Protein AF-I3V5E3-F1 (afdb_monomer_lite)

Foldseek 3Di:
DVVVVVVVVVVVVVVVVVPQPWDDLVVLVVLVVLQVQLVPPVLNVQSVVQQDPSTHGPVSSVVSVVVSVVRDGPPPPVVPPDD

Radius of gyration: 18.7 Å; chains: 1; bounding box: 27×41×63 Å

Organism: NCBI:txid231023

Structure (mmCIF, N/CA/C/O backbone):
data_AF-I3V5E3-F1
#
_entry.id   AF-I3V5E3-F1
#
loop_
_atom_site.group_PDB
_atom_site.id
_atom_site.type_symbol
_atom_site.label_atom_id
_atom_site.label_alt_id
_atom_site.label_comp_id
_atom_site.label_asym_id
_atom_site.label_entity_id
_atom_site.label_seq_id
_atom_site.pdbx_PDB_ins_code
_atom_site.Cartn_x
_atom_site.Cartn_y
_atom_site.Cartn_z
_atom_site.occupancy
_atom_site.B_iso_or_equiv
_atom_site.auth_seq_id
_atom_site.auth_comp_id
_atom_site.auth_asym_id
_atom_site.auth_atom_id
_atom_site.pdbx_PDB_model_num
ATOM 1 N N . MET A 1 1 ? -9.442 33.621 26.371 1.00 46.38 1 MET A N 1
ATOM 2 C CA . MET A 1 1 ? -10.201 32.906 25.316 1.00 46.38 1 MET A CA 1
ATOM 3 C C . MET A 1 1 ? -9.335 32.338 24.179 1.00 46.38 1 MET A C 1
ATOM 5 O O . MET A 1 1 ? -9.889 31.655 23.337 1.00 46.38 1 MET A O 1
ATOM 9 N N . ALA A 1 2 ? -8.006 32.529 24.146 1.00 44.19 2 ALA A N 1
ATOM 10 C CA . ALA A 1 2 ? -7.142 31.924 23.113 1.00 44.19 2 ALA A CA 1
ATOM 11 C C . ALA A 1 2 ? -6.641 30.500 23.459 1.00 44.19 2 ALA A C 1
ATOM 13 O O . ALA A 1 2 ? -6.445 29.682 22.568 1.00 44.19 2 ALA A O 1
ATOM 14 N N . ALA A 1 3 ? -6.493 30.171 24.749 1.00 45.66 3 ALA A N 1
ATOM 15 C CA . ALA A 1 3 ? -5.961 28.874 25.186 1.00 45.66 3 ALA A CA 1
ATOM 16 C C . ALA A 1 3 ? -6.921 27.688 24.948 1.00 45.66 3 ALA A C 1
ATOM 18 O O . ALA A 1 3 ? -6.469 26.585 24.661 1.00 45.66 3 ALA A O 1
ATOM 19 N N . LEU A 1 4 ? -8.241 27.915 25.003 1.00 43.72 4 LEU A N 1
ATOM 20 C CA . LEU A 1 4 ? -9.234 26.868 24.720 1.00 43.72 4 LEU A CA 1
ATOM 21 C C . LEU A 1 4 ? -9.270 26.496 23.225 1.00 43.72 4 LEU A C 1
ATOM 23 O O . LEU A 1 4 ? -9.415 25.328 22.883 1.00 43.72 4 LEU A O 1
ATOM 27 N N . ALA A 1 5 ? -9.091 27.479 22.336 1.00 49.72 5 ALA A N 1
ATOM 28 C CA . ALA A 1 5 ? -9.126 27.266 20.888 1.00 49.72 5 ALA A CA 1
ATOM 29 C C . ALA A 1 5 ? -7.914 26.460 20.381 1.00 49.72 5 ALA A C 1
ATOM 31 O O . ALA A 1 5 ? -8.059 25.612 19.499 1.00 49.72 5 ALA A O 1
ATOM 32 N N . ALA A 1 6 ? -6.735 26.671 20.977 1.00 54.75 6 ALA A N 1
ATOM 33 C CA . ALA A 1 6 ? -5.535 25.882 20.686 1.00 54.75 6 ALA A CA 1
ATOM 34 C C . ALA A 1 6 ? -5.669 24.421 21.165 1.00 54.75 6 ALA A C 1
ATOM 36 O O . ALA A 1 6 ? -5.257 23.498 20.469 1.00 54.75 6 ALA A O 1
ATOM 37 N N . GLY A 1 7 ? -6.308 24.197 22.319 1.00 58.22 7 GLY A N 1
ATOM 38 C CA . GLY A 1 7 ? -6.587 22.848 22.823 1.00 58.22 7 GLY A CA 1
ATOM 39 C C . GLY A 1 7 ? -7.572 22.072 21.943 1.00 58.22 7 GLY A C 1
ATOM 40 O O . GLY A 1 7 ? -7.323 20.916 21.616 1.00 58.22 7 GLY A O 1
ATOM 41 N N . CYS A 1 8 ? -8.659 22.714 21.498 1.00 58.66 8 CYS A N 1
ATOM 42 C CA . CYS A 1 8 ? -9.649 22.083 20.618 1.00 58.66 8 CYS A CA 1
ATOM 43 C C . CYS A 1 8 ? -9.095 21.753 19.227 1.00 58.66 8 CYS A C 1
ATOM 45 O O . CYS A 1 8 ? -9.452 20.724 18.663 1.00 58.66 8 CYS A O 1
ATOM 47 N N . THR A 1 9 ? -8.217 22.593 18.675 1.00 59.66 9 THR A N 1
ATOM 48 C CA . THR A 1 9 ? -7.576 22.322 17.377 1.00 59.66 9 THR A CA 1
ATOM 49 C C . THR A 1 9 ? -6.553 21.194 17.468 1.00 59.66 9 THR A C 1
ATOM 51 O O . THR A 1 9 ? -6.542 20.340 16.588 1.00 59.66 9 THR A O 1
ATOM 54 N N . ALA A 1 10 ? -5.764 21.115 18.545 1.00 63.19 10 ALA A N 1
ATOM 55 C CA . ALA A 1 10 ? -4.855 19.990 18.778 1.00 63.19 10 ALA A CA 1
ATOM 56 C C . ALA A 1 10 ? -5.607 18.662 18.986 1.00 63.19 10 ALA A C 1
ATOM 58 O O . ALA A 1 10 ? -5.212 17.643 18.427 1.00 63.19 10 ALA A O 1
ATOM 59 N N . LEU A 1 11 ? -6.720 18.678 19.730 1.00 60.94 11 LEU A N 1
ATOM 60 C CA . LEU A 1 11 ? -7.586 17.508 19.916 1.00 60.94 11 LEU A CA 1
ATOM 61 C C . LEU A 1 11 ? -8.289 17.090 18.628 1.00 60.94 11 LEU A C 1
ATOM 63 O O . LEU A 1 11 ? -8.347 15.903 18.345 1.00 60.94 11 LEU A O 1
ATOM 67 N N . ALA A 1 12 ? -8.794 18.037 17.834 1.00 60.81 12 ALA A N 1
ATOM 68 C CA . ALA A 1 12 ? -9.381 17.727 16.536 1.00 60.81 12 ALA A CA 1
ATOM 69 C C . ALA A 1 12 ? -8.325 17.157 15.583 1.00 60.81 12 ALA A C 1
ATOM 71 O O . ALA A 1 12 ? -8.585 16.172 14.911 1.00 60.81 12 ALA A O 1
ATOM 72 N N . PHE A 1 13 ? -7.117 17.724 15.555 1.00 59.34 13 PHE A N 1
ATOM 73 C CA . PHE A 1 13 ? -6.021 17.216 14.736 1.00 59.34 13 PHE A CA 1
ATOM 74 C C . PHE A 1 13 ? -5.585 15.810 15.166 1.00 59.34 13 PHE A C 1
ATOM 76 O O . PHE A 1 13 ? -5.419 14.948 14.312 1.00 59.34 13 PHE A O 1
ATOM 83 N N . ALA A 1 14 ? -5.483 15.550 16.472 1.00 62.31 14 ALA A N 1
ATOM 84 C CA . ALA A 1 14 ? -5.238 14.210 16.999 1.00 62.31 14 ALA A CA 1
ATOM 85 C C . ALA A 1 14 ? -6.387 13.251 16.650 1.00 62.31 14 ALA A C 1
ATOM 87 O O . ALA A 1 14 ? -6.134 12.169 16.146 1.00 62.31 14 ALA A O 1
ATOM 88 N N . TYR A 1 15 ? -7.642 13.676 16.819 1.00 61.12 15 TYR A N 1
ATOM 89 C CA . TYR A 1 15 ? -8.834 12.899 16.474 1.00 61.12 15 TYR A CA 1
ATOM 90 C C . TYR A 1 15 ? -8.908 12.582 14.977 1.00 61.12 15 TYR A C 1
ATOM 92 O O . TYR A 1 15 ? -9.263 11.472 14.620 1.00 61.12 15 TYR A O 1
ATOM 100 N N . PHE A 1 16 ? -8.550 13.515 14.092 1.00 58.00 16 PHE A N 1
ATOM 101 C CA . PHE A 1 16 ? -8.516 13.291 12.644 1.00 58.00 16 PHE A CA 1
ATOM 102 C C . PHE A 1 16 ? -7.302 12.472 12.192 1.00 58.00 16 PHE A C 1
ATOM 104 O O . PHE A 1 16 ? -7.408 11.748 11.206 1.00 58.00 16 PHE A O 1
ATOM 111 N N . GLN A 1 17 ? -6.168 12.553 12.895 1.00 58.16 17 GLN A N 1
ATOM 112 C CA . GLN A 1 17 ? -5.063 11.617 12.678 1.00 58.16 17 GLN A CA 1
ATOM 113 C C . GLN A 1 17 ? -5.466 10.193 13.077 1.00 58.16 17 GLN A C 1
ATOM 115 O O . GLN A 1 17 ? -5.244 9.273 12.295 1.00 58.16 17 GLN A O 1
ATOM 120 N N . ASP A 1 18 ? -6.112 10.037 14.234 1.00 55.22 18 ASP A N 1
ATOM 121 C CA . ASP A 1 18 ? -6.560 8.749 14.780 1.00 55.22 18 ASP A CA 1
ATOM 122 C C . ASP A 1 18 ? -7.749 8.165 13.986 1.00 55.22 18 ASP A C 1
ATOM 124 O O . ASP A 1 18 ? -7.829 6.965 13.748 1.00 55.22 18 ASP A O 1
ATOM 128 N N . HIS A 1 19 ? -8.633 9.027 13.469 1.00 55.94 19 HIS A N 1
ATOM 129 C CA . HIS A 1 19 ? -9.729 8.692 12.552 1.00 55.94 19 HIS A CA 1
ATOM 130 C C . HIS A 1 19 ? -9.395 8.981 11.085 1.00 55.94 19 HIS A C 1
ATOM 132 O O . HIS A 1 19 ? -10.260 9.411 10.316 1.00 55.94 19 HIS A O 1
ATOM 138 N N . SER A 1 20 ? -8.167 8.704 10.647 1.00 58.31 20 SER A N 1
ATOM 139 C CA . SER A 1 20 ? -7.960 8.468 9.217 1.00 58.31 20 SER A CA 1
ATOM 140 C C . SER A 1 20 ? -8.768 7.221 8.855 1.00 58.31 20 SER A C 1
ATOM 142 O O . SER A 1 20 ? -8.433 6.145 9.351 1.00 58.31 20 SER A O 1
ATOM 144 N N . PRO A 1 21 ? -9.859 7.323 8.069 1.00 72.12 21 PRO A N 1
ATOM 145 C CA . PRO A 1 21 ? -10.732 6.182 7.847 1.00 72.12 21 PRO A CA 1
ATOM 146 C C . PRO A 1 21 ? -9.908 5.043 7.255 1.00 72.12 21 PRO A C 1
ATOM 148 O O . PRO A 1 21 ? -9.175 5.232 6.277 1.00 72.12 21 PRO A O 1
ATOM 151 N N . ILE A 1 22 ? -10.008 3.877 7.889 1.00 82.25 22 ILE A N 1
ATOM 152 C CA . ILE A 1 22 ? -9.497 2.630 7.335 1.00 82.25 22 ILE A CA 1
ATOM 153 C C . ILE A 1 22 ? -10.144 2.463 5.961 1.00 82.25 22 ILE A C 1
ATOM 155 O O . ILE A 1 22 ? -11.351 2.671 5.793 1.00 82.25 22 ILE A O 1
ATOM 159 N N . LEU A 1 23 ? -9.324 2.144 4.967 1.00 82.81 23 LEU A N 1
ATOM 160 C CA . LEU A 1 23 ? -9.794 1.898 3.614 1.00 82.81 23 LEU A CA 1
ATOM 161 C C . LEU A 1 23 ? -10.770 0.725 3.604 1.00 82.81 23 LEU A C 1
ATOM 163 O O . LEU A 1 23 ? -10.562 -0.292 4.267 1.00 82.81 23 LEU A O 1
ATOM 167 N N . GLN A 1 24 ? -11.816 0.827 2.788 1.00 85.12 24 GLN A N 1
ATOM 168 C CA . GLN A 1 24 ? -12.663 -0.326 2.522 1.00 85.12 24 GLN A CA 1
ATOM 169 C C . GLN A 1 24 ? -11.828 -1.424 1.855 1.00 85.12 24 GLN A C 1
ATOM 171 O O . GLN A 1 24 ? -10.914 -1.144 1.080 1.00 85.12 24 GLN A O 1
ATOM 176 N N . SER A 1 25 ? -12.180 -2.692 2.082 1.00 82.88 25 SER A N 1
ATOM 177 C CA . SER A 1 25 ? -11.433 -3.838 1.534 1.00 82.88 25 SER A CA 1
ATOM 178 C C . SER A 1 25 ? -11.188 -3.737 0.016 1.00 82.88 25 SER A C 1
ATOM 180 O O . SER A 1 25 ? -10.097 -4.044 -0.465 1.00 82.88 25 SER A O 1
ATOM 182 N N . GLY A 1 26 ? -12.166 -3.228 -0.745 1.00 81.62 26 GLY A N 1
ATOM 183 C CA . GLY A 1 26 ? -12.007 -2.981 -2.182 1.00 81.62 26 GLY A CA 1
ATOM 184 C C . GLY A 1 26 ? -10.936 -1.934 -2.507 1.00 81.62 26 GLY A C 1
ATOM 185 O O . GLY A 1 26 ? -10.151 -2.123 -3.434 1.00 81.62 26 GLY A O 1
ATOM 186 N N . GLU A 1 27 ? -10.848 -0.864 -1.721 1.00 85.50 27 GLU A N 1
ATOM 187 C CA . GLU A 1 27 ? -9.839 0.183 -1.890 1.00 85.50 27 GLU A CA 1
ATOM 188 C C . GLU A 1 27 ? -8.438 -0.331 -1.521 1.00 85.50 27 GLU A C 1
ATOM 190 O O . GLU A 1 27 ? -7.480 -0.068 -2.250 1.00 85.50 27 GLU A O 1
ATOM 195 N N . VAL A 1 28 ? -8.314 -1.158 -0.474 1.00 87.88 28 VAL A N 1
ATOM 196 C CA . VAL A 1 28 ? -7.047 -1.827 -0.117 1.00 87.88 28 VAL A CA 1
ATOM 197 C C . VAL A 1 28 ? -6.528 -2.682 -1.280 1.00 87.88 28 VAL A C 1
ATOM 199 O O . VAL A 1 28 ? -5.334 -2.648 -1.590 1.00 87.88 28 VAL A O 1
ATOM 202 N N . GLN A 1 29 ? -7.411 -3.406 -1.980 1.00 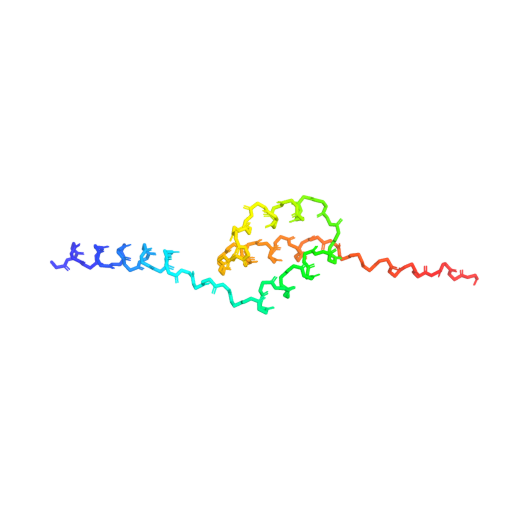87.19 29 GLN A N 1
ATOM 203 C CA . GLN A 1 29 ? -7.033 -4.199 -3.158 1.00 87.19 29 GLN A CA 1
ATOM 204 C C . GLN A 1 29 ? -6.592 -3.329 -4.343 1.00 87.19 29 GLN A C 1
ATOM 206 O O . GLN A 1 29 ? -5.675 -3.710 -5.075 1.00 87.19 29 GLN A O 1
ATOM 211 N N . VAL A 1 30 ? -7.197 -2.151 -4.530 1.00 86.94 30 VAL A N 1
ATOM 212 C CA . VAL A 1 30 ? -6.767 -1.188 -5.558 1.00 86.94 30 VAL A CA 1
ATOM 213 C C . VAL A 1 30 ? -5.357 -0.680 -5.257 1.00 86.94 30 VAL A C 1
ATOM 215 O O . VAL A 1 30 ? -4.503 -0.710 -6.147 1.00 86.94 30 VAL A O 1
ATOM 218 N N . VAL A 1 31 ? -5.083 -0.290 -4.007 1.00 88.19 31 VAL A N 1
ATOM 219 C CA . VAL A 1 31 ? -3.742 0.135 -3.572 1.00 88.19 31 VAL A CA 1
ATOM 220 C C . VAL A 1 31 ? -2.737 -0.998 -3.777 1.00 88.19 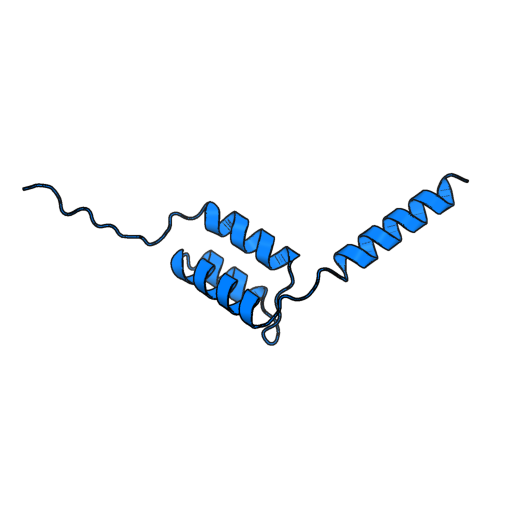31 VAL A C 1
ATOM 222 O O . VAL A 1 31 ? -1.700 -0.787 -4.404 1.00 88.19 31 VAL A O 1
ATOM 225 N N . ARG A 1 32 ? -3.071 -2.227 -3.362 1.00 89.69 32 ARG A N 1
ATOM 226 C CA . ARG A 1 32 ? -2.235 -3.416 -3.587 1.00 89.69 32 ARG A CA 1
ATOM 227 C C . ARG A 1 32 ? -1.886 -3.604 -5.060 1.00 89.69 32 ARG A C 1
ATOM 229 O O . ARG A 1 32 ? -0.725 -3.834 -5.399 1.00 89.69 32 ARG A O 1
ATOM 236 N N . GLY A 1 33 ? -2.883 -3.509 -5.938 1.00 87.50 33 GLY A N 1
ATOM 237 C CA . GLY A 1 33 ? -2.698 -3.632 -7.381 1.00 87.50 33 GLY A CA 1
ATOM 238 C C . GLY A 1 33 ? -1.794 -2.539 -7.949 1.00 87.50 33 GLY A C 1
ATOM 239 O O . GLY A 1 33 ? -0.932 -2.833 -8.776 1.00 87.50 33 GLY A O 1
ATOM 240 N N . PHE A 1 34 ? -1.951 -1.298 -7.486 1.00 85.62 34 PHE A N 1
ATOM 241 C CA . PHE A 1 34 ? -1.103 -0.178 -7.890 1.00 85.62 34 PHE A CA 1
ATOM 242 C C . PHE A 1 34 ? 0.356 -0.383 -7.462 1.00 85.62 34 PHE A C 1
ATOM 244 O O . PHE A 1 34 ? 1.243 -0.331 -8.312 1.00 85.62 34 PHE A O 1
ATOM 251 N N . ILE A 1 35 ? 0.596 -0.715 -6.189 1.00 88.06 35 ILE A N 1
ATOM 252 C CA . ILE A 1 35 ? 1.941 -0.981 -5.659 1.00 88.06 35 ILE A CA 1
ATOM 253 C C . ILE A 1 35 ? 2.589 -2.181 -6.356 1.00 88.06 35 ILE A C 1
ATOM 255 O O . ILE A 1 35 ? 3.741 -2.118 -6.761 1.00 88.06 35 ILE A O 1
ATOM 259 N N . THR A 1 36 ? 1.848 -3.265 -6.590 1.00 86.62 36 THR A N 1
ATOM 260 C CA . THR A 1 36 ? 2.411 -4.453 -7.256 1.00 86.62 36 THR A CA 1
ATOM 261 C C . THR A 1 36 ? 2.846 -4.152 -8.698 1.00 86.62 36 THR A C 1
ATOM 263 O O . THR A 1 36 ? 3.813 -4.734 -9.182 1.00 86.62 36 THR A O 1
ATOM 266 N N . ARG A 1 37 ? 2.177 -3.218 -9.392 1.00 83.81 37 ARG A N 1
ATOM 267 C CA . ARG A 1 37 ? 2.528 -2.812 -10.767 1.00 83.81 37 ARG A CA 1
ATOM 268 C C . ARG A 1 37 ? 3.784 -1.947 -10.862 1.00 83.81 37 ARG A C 1
ATOM 270 O O . ARG A 1 37 ? 4.357 -1.862 -11.948 1.00 83.81 37 ARG A O 1
ATOM 277 N N . THR A 1 38 ? 4.225 -1.317 -9.774 1.00 82.19 38 THR A N 1
ATOM 278 C CA . THR A 1 38 ? 5.553 -0.682 -9.762 1.00 82.19 38 THR A CA 1
ATOM 279 C C . THR A 1 38 ? 6.665 -1.724 -9.706 1.00 82.19 38 THR A C 1
ATOM 281 O O . THR A 1 38 ? 7.787 -1.412 -10.081 1.00 82.19 38 THR A O 1
ATOM 284 N N . GLY A 1 39 ? 6.352 -2.932 -9.207 1.00 82.06 39 GLY A N 1
ATOM 285 C CA . GLY A 1 39 ? 7.267 -4.032 -8.878 1.00 82.06 39 GLY A CA 1
ATOM 286 C C . GLY A 1 39 ? 8.579 -3.613 -8.225 1.00 82.06 39 GLY A C 1
ATOM 287 O O . GLY A 1 39 ? 9.582 -4.312 -8.351 1.00 82.06 39 GLY A O 1
ATOM 288 N N . ASP A 1 40 ? 8.550 -2.494 -7.507 1.00 85.75 40 ASP A N 1
ATOM 289 C CA . ASP A 1 40 ? 9.615 -2.053 -6.631 1.00 85.75 40 ASP A CA 1
ATOM 290 C C . ASP A 1 40 ? 9.530 -2.873 -5.331 1.00 85.75 40 ASP A C 1
ATOM 292 O O . ASP A 1 40 ? 8.542 -2.758 -4.588 1.00 85.75 40 ASP A O 1
ATOM 296 N N . PRO A 1 41 ? 10.544 -3.706 -5.025 1.00 87.88 41 PRO A N 1
ATOM 297 C CA . PRO A 1 41 ? 10.551 -4.527 -3.821 1.00 87.88 41 PRO A CA 1
ATOM 298 C C . PRO A 1 41 ? 10.448 -3.711 -2.528 1.00 87.88 41 PRO A C 1
ATOM 300 O O . PRO A 1 41 ? 9.852 -4.186 -1.561 1.00 87.88 41 PRO A O 1
ATOM 303 N N . ALA A 1 42 ? 10.988 -2.487 -2.497 1.00 90.19 42 ALA A N 1
ATOM 304 C CA . ALA A 1 42 ? 10.939 -1.627 -1.318 1.00 90.19 42 ALA A CA 1
ATOM 305 C C . ALA A 1 42 ? 9.519 -1.100 -1.070 1.00 90.19 42 ALA A C 1
ATOM 307 O O . ALA A 1 42 ? 9.057 -1.075 0.071 1.00 90.19 42 ALA A O 1
ATOM 308 N N . LEU A 1 43 ? 8.796 -0.740 -2.134 1.00 88.56 43 LEU A N 1
ATOM 309 C CA . LEU A 1 43 ? 7.393 -0.334 -2.042 1.00 88.56 43 LEU A CA 1
ATOM 310 C C . LEU A 1 43 ? 6.477 -1.492 -1.649 1.00 88.56 43 LEU A C 1
ATOM 312 O O . LEU A 1 43 ? 5.585 -1.305 -0.824 1.00 88.56 43 LEU A O 1
ATOM 316 N N . ILE A 1 44 ? 6.717 -2.689 -2.186 1.00 90.12 44 ILE A N 1
ATOM 317 C CA . ILE A 1 44 ? 5.970 -3.893 -1.803 1.00 90.12 44 ILE A CA 1
ATOM 318 C C . ILE A 1 44 ? 6.197 -4.217 -0.320 1.00 90.12 44 ILE A C 1
ATOM 320 O O . ILE A 1 44 ? 5.240 -4.487 0.404 1.00 90.12 44 ILE A O 1
ATOM 324 N N . ALA A 1 45 ? 7.443 -4.144 0.157 1.00 92.25 45 ALA A N 1
ATOM 325 C CA . ALA A 1 45 ? 7.758 -4.349 1.568 1.00 92.25 45 ALA A CA 1
ATOM 326 C C . ALA A 1 45 ? 7.099 -3.287 2.463 1.00 92.25 45 ALA A C 1
ATOM 328 O O . ALA A 1 45 ? 6.525 -3.630 3.494 1.00 92.25 45 ALA A O 1
ATOM 329 N N . ALA A 1 46 ? 7.124 -2.016 2.049 1.00 91.81 46 ALA A N 1
ATOM 330 C CA . ALA A 1 46 ? 6.471 -0.931 2.778 1.00 91.81 46 ALA A CA 1
ATOM 331 C C . ALA A 1 46 ? 4.945 -1.105 2.844 1.00 91.81 46 ALA A C 1
ATOM 333 O O . ALA A 1 46 ? 4.360 -0.865 3.894 1.00 91.81 46 ALA A O 1
ATOM 334 N N . TYR A 1 47 ? 4.308 -1.554 1.758 1.00 92.00 47 TYR A N 1
ATOM 335 C CA . TYR A 1 47 ? 2.883 -1.893 1.756 1.00 92.00 47 TYR A CA 1
ATOM 336 C C . TYR A 1 47 ? 2.579 -3.038 2.729 1.00 92.00 47 TYR A C 1
ATOM 338 O O . TYR A 1 47 ? 1.686 -2.905 3.557 1.00 92.00 47 TYR A O 1
ATOM 346 N N . ASN A 1 48 ? 3.349 -4.130 2.692 1.00 91.81 48 ASN A N 1
ATOM 347 C CA . ASN A 1 48 ? 3.137 -5.272 3.588 1.00 91.81 48 ASN A CA 1
ATOM 348 C C . ASN A 1 48 ? 3.349 -4.923 5.069 1.00 91.81 48 ASN A C 1
ATOM 350 O O . ASN A 1 48 ? 2.740 -5.552 5.923 1.00 91.81 48 ASN A O 1
ATOM 354 N N . ALA A 1 49 ? 4.221 -3.957 5.370 1.00 91.94 49 ALA A N 1
ATOM 355 C CA . ALA A 1 49 ? 4.437 -3.473 6.731 1.00 91.94 49 ALA A CA 1
ATOM 356 C C . ALA A 1 49 ? 3.326 -2.527 7.214 1.00 91.94 49 ALA A C 1
ATOM 358 O O . ALA A 1 49 ? 3.065 -2.472 8.411 1.00 91.94 49 ALA A O 1
ATOM 359 N N . ALA A 1 50 ? 2.705 -1.777 6.299 1.00 89.69 50 ALA A N 1
ATOM 360 C CA . ALA A 1 50 ? 1.611 -0.855 6.607 1.00 89.69 50 ALA A CA 1
ATOM 361 C C . ALA A 1 50 ? 0.251 -1.563 6.716 1.00 89.69 50 ALA A C 1
ATOM 363 O O . ALA A 1 50 ? -0.633 -1.103 7.426 1.00 89.69 50 ALA A O 1
ATOM 364 N N . VAL A 1 51 ? 0.064 -2.680 6.008 1.00 90.25 51 VAL A N 1
ATOM 365 C CA . VAL A 1 51 ? -1.169 -3.466 6.109 1.00 90.25 51 VAL A CA 1
ATOM 366 C C . VAL A 1 51 ? -1.137 -4.342 7.356 1.00 90.25 51 VAL A C 1
ATOM 368 O O . VAL A 1 51 ? -0.303 -5.240 7.462 1.00 90.25 51 VAL A O 1
ATOM 371 N N . SER A 1 52 ? -2.101 -4.143 8.253 1.00 85.50 52 SER A N 1
ATOM 372 C CA . SER A 1 52 ? -2.310 -4.975 9.444 1.00 85.50 52 SER A CA 1
ATOM 373 C C . SER A 1 52 ? -3.699 -5.598 9.389 1.00 85.50 52 SER A C 1
ATOM 375 O O . SER A 1 52 ? -4.674 -4.889 9.186 1.00 85.50 52 SER A O 1
ATOM 377 N N . ASP A 1 53 ? -3.805 -6.925 9.503 1.00 83.50 53 ASP A N 1
ATOM 378 C CA . ASP A 1 53 ? -5.079 -7.670 9.435 1.00 83.50 53 ASP A CA 1
ATOM 379 C C . ASP A 1 53 ? -5.960 -7.359 8.203 1.00 83.50 53 ASP A C 1
ATOM 381 O O . ASP A 1 53 ? -7.178 -7.526 8.210 1.00 83.50 53 ASP A O 1
ATOM 385 N N . GLY A 1 54 ? -5.333 -6.945 7.095 1.00 79.38 54 GLY A N 1
ATOM 386 C CA . GLY A 1 54 ? -6.026 -6.566 5.858 1.00 79.38 54 GLY A CA 1
ATOM 387 C C . GLY A 1 54 ? -6.561 -5.132 5.846 1.00 79.38 54 GLY A C 1
ATOM 388 O O . GLY A 1 54 ? -7.151 -4.716 4.847 1.00 79.38 54 GLY A O 1
ATOM 389 N N . GLU A 1 55 ? -6.322 -4.375 6.911 1.00 87.00 55 GLU A N 1
ATOM 390 C CA . GLU A 1 55 ? -6.632 -2.958 7.027 1.00 87.00 55 GLU A CA 1
ATOM 391 C C . GLU A 1 55 ? -5.436 -2.106 6.597 1.00 87.00 55 GLU A C 1
ATOM 393 O O . GLU A 1 55 ? -4.276 -2.482 6.760 1.00 87.00 55 GLU A O 1
ATOM 398 N N . LEU A 1 56 ? -5.733 -0.946 6.018 1.00 88.06 56 LEU A N 1
ATOM 399 C CA . LEU A 1 56 ? -4.748 0.060 5.644 1.00 88.06 56 LEU A CA 1
ATOM 400 C C . LEU A 1 56 ? -5.363 1.426 5.916 1.00 88.06 56 LEU A C 1
ATOM 402 O O . LEU A 1 56 ? -6.473 1.705 5.447 1.00 88.06 56 LEU A O 1
ATOM 406 N N . SER A 1 57 ? -4.665 2.285 6.652 1.00 89.56 57 SER A N 1
ATOM 407 C CA . SER A 1 57 ? -5.157 3.644 6.850 1.00 89.56 57 SER A CA 1
ATOM 408 C C . SER A 1 57 ? -5.064 4.436 5.545 1.00 89.56 57 SER A C 1
ATOM 410 O O . SER A 1 57 ? -4.159 4.244 4.723 1.00 89.56 57 SER A O 1
ATOM 412 N N . ARG A 1 58 ? -5.988 5.382 5.349 1.00 85.50 58 ARG A N 1
ATOM 413 C CA . ARG A 1 58 ? -5.91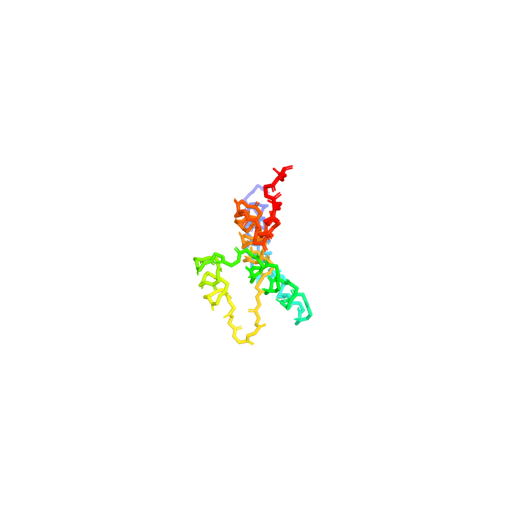7 6.296 4.203 1.00 85.50 58 ARG A CA 1
ATOM 414 C C . ARG A 1 58 ? -4.577 7.046 4.143 1.00 85.50 58 ARG A C 1
ATOM 416 O O . ARG A 1 58 ? -4.020 7.175 3.058 1.00 85.50 58 ARG A O 1
ATOM 423 N N . ALA A 1 59 ? -4.048 7.499 5.280 1.00 87.25 59 ALA A N 1
ATOM 424 C CA . ALA A 1 59 ? -2.794 8.252 5.332 1.00 87.25 59 ALA A CA 1
ATOM 425 C C . ALA A 1 59 ? -1.589 7.418 4.861 1.00 87.25 59 ALA A C 1
ATOM 427 O O . ALA A 1 59 ? -0.762 7.889 4.075 1.00 87.25 59 ALA A O 1
ATOM 428 N N . GLU A 1 60 ? -1.502 6.156 5.288 1.00 89.88 60 GLU A N 1
ATOM 429 C CA . GLU A 1 60 ? -0.454 5.242 4.826 1.00 89.88 60 GLU A CA 1
ATOM 430 C C . GLU A 1 60 ? -0.590 4.945 3.336 1.00 89.88 60 GLU A C 1
ATOM 432 O O . GLU A 1 60 ? 0.405 4.962 2.610 1.00 89.88 60 GLU A O 1
ATOM 437 N N . ALA A 1 61 ? -1.816 4.726 2.861 1.00 88.38 61 ALA A N 1
ATOM 438 C CA . ALA A 1 61 ? -2.074 4.497 1.449 1.00 88.38 61 ALA A CA 1
ATOM 439 C C . ALA A 1 61 ? -1.688 5.695 0.578 1.00 88.38 61 ALA A C 1
ATOM 441 O O . ALA A 1 61 ? -1.034 5.506 -0.444 1.00 88.38 61 ALA A O 1
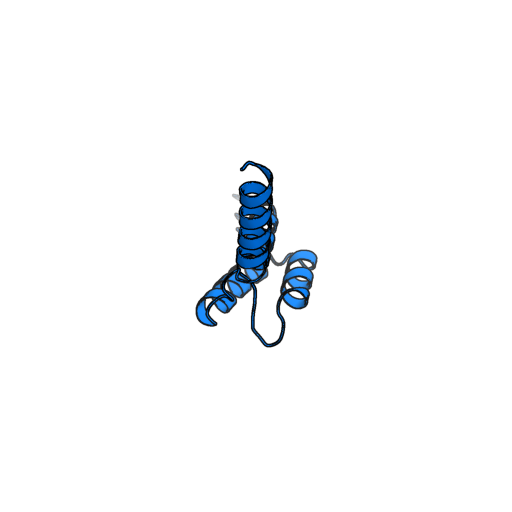ATOM 442 N N . GLU A 1 62 ? -2.035 6.919 0.979 1.00 89.44 62 GLU A N 1
ATOM 443 C CA . GLU A 1 62 ? -1.620 8.142 0.284 1.00 89.44 62 GLU A CA 1
ATOM 444 C C . GLU A 1 62 ? -0.091 8.244 0.224 1.00 89.44 62 GLU A C 1
ATOM 446 O O . GLU A 1 62 ? 0.476 8.456 -0.850 1.00 89.44 62 GLU A O 1
ATOM 451 N N . GLY A 1 63 ? 0.597 7.986 1.341 1.00 89.81 63 GLY A N 1
ATOM 452 C CA . GLY A 1 63 ? 2.059 7.967 1.385 1.00 89.81 63 GLY A CA 1
ATOM 453 C C . GLY A 1 63 ? 2.686 6.899 0.480 1.00 89.81 63 GLY A C 1
ATOM 454 O O . GLY A 1 63 ? 3.705 7.153 -0.166 1.00 89.81 63 GLY A O 1
ATOM 455 N N . LEU A 1 64 ? 2.084 5.711 0.404 1.00 90.38 64 LEU A N 1
ATOM 456 C CA . LEU A 1 64 ? 2.515 4.637 -0.495 1.00 90.38 64 LEU A CA 1
ATOM 457 C C . LEU A 1 64 ? 2.278 5.002 -1.964 1.00 90.38 64 LEU A C 1
ATOM 459 O O . LEU A 1 64 ? 3.161 4.778 -2.791 1.00 90.38 64 LEU A O 1
ATOM 463 N N . ILE A 1 65 ? 1.128 5.596 -2.287 1.00 87.19 65 ILE A N 1
ATOM 464 C CA . ILE A 1 65 ? 0.783 6.036 -3.643 1.00 87.19 65 ILE A CA 1
ATOM 465 C C . ILE A 1 65 ? 1.736 7.135 -4.115 1.00 87.19 65 ILE A C 1
ATOM 467 O O . ILE A 1 65 ? 2.237 7.050 -5.234 1.00 87.19 65 ILE A O 1
ATOM 471 N N . GLU A 1 66 ? 2.032 8.138 -3.285 1.00 88.56 66 GLU A N 1
ATOM 472 C CA . GLU A 1 66 ? 2.963 9.211 -3.656 1.00 88.56 66 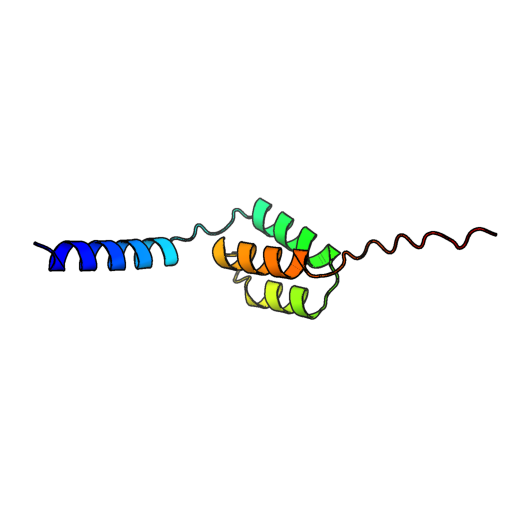GLU A CA 1
ATOM 473 C C . GLU A 1 66 ? 4.372 8.682 -3.943 1.00 88.56 66 GLU A C 1
ATOM 475 O O . GLU A 1 66 ? 4.979 9.054 -4.948 1.00 88.56 66 GLU A O 1
ATOM 480 N N . ARG A 1 67 ? 4.872 7.739 -3.135 1.00 87.06 67 ARG A N 1
ATOM 481 C CA . ARG A 1 67 ? 6.152 7.075 -3.427 1.00 87.06 67 ARG A CA 1
ATOM 482 C C . ARG A 1 67 ? 6.077 6.227 -4.700 1.00 87.06 67 ARG A C 1
ATOM 484 O O . ARG A 1 67 ? 6.996 6.260 -5.511 1.00 87.06 67 ARG A O 1
ATOM 491 N N . ALA A 1 68 ? 4.980 5.505 -4.909 1.00 84.50 68 ALA A N 1
ATOM 492 C CA . ALA A 1 68 ? 4.771 4.682 -6.097 1.00 84.50 68 ALA A CA 1
ATOM 493 C C . ALA A 1 68 ? 4.624 5.492 -7.392 1.00 84.50 68 ALA A C 1
ATOM 495 O O . ALA A 1 68 ? 5.058 5.024 -8.438 1.00 84.50 68 ALA A O 1
ATOM 496 N N . LYS A 1 69 ? 4.104 6.724 -7.337 1.00 80.50 69 LYS A N 1
ATOM 497 C CA . LYS A 1 69 ? 4.111 7.663 -8.475 1.00 80.50 69 LYS A CA 1
ATOM 498 C C . LYS A 1 69 ? 5.525 8.072 -8.891 1.00 80.50 69 LYS A C 1
ATOM 500 O O . LYS A 1 69 ? 5.739 8.377 -10.061 1.00 80.50 69 LYS A O 1
ATOM 505 N N . ALA A 1 70 ? 6.469 8.106 -7.948 1.00 82.62 70 ALA A N 1
ATOM 506 C CA . ALA A 1 70 ? 7.873 8.392 -8.230 1.00 82.62 70 ALA A CA 1
ATOM 507 C C . ALA A 1 70 ? 8.632 7.166 -8.770 1.00 82.62 70 ALA A C 1
ATOM 509 O O . ALA A 1 70 ? 9.685 7.326 -9.390 1.00 82.62 70 ALA A O 1
ATOM 510 N N . ALA A 1 71 ? 8.108 5.955 -8.562 1.00 71.62 71 ALA A N 1
ATOM 511 C CA . ALA A 1 71 ? 8.670 4.740 -9.131 1.00 71.62 71 ALA A CA 1
ATOM 512 C C . ALA A 1 71 ? 8.263 4.616 -10.613 1.00 71.62 71 ALA A C 1
ATOM 514 O O . ALA A 1 71 ? 7.080 4.747 -10.942 1.00 71.62 71 ALA A O 1
ATOM 515 N N . PRO A 1 72 ? 9.209 4.360 -11.535 1.00 65.19 72 PRO A N 1
ATOM 516 C CA . PRO A 1 72 ? 8.862 4.111 -12.926 1.00 65.19 72 PRO A CA 1
ATOM 517 C C . PRO A 1 72 ? 7.955 2.872 -12.994 1.00 65.19 72 PRO A C 1
ATOM 519 O O . PRO A 1 72 ? 8.283 1.843 -12.399 1.00 65.19 72 PRO A O 1
ATOM 522 N N . PRO A 1 73 ? 6.806 2.936 -13.684 1.00 64.12 73 PRO A N 1
ATOM 523 C CA . PRO A 1 73 ? 5.923 1.785 -13.770 1.00 64.12 73 PRO A CA 1
ATOM 524 C C . PRO A 1 73 ? 6.636 0.634 -14.484 1.00 64.12 73 PRO A C 1
ATOM 526 O O . PRO A 1 73 ? 7.348 0.861 -15.467 1.00 64.12 73 PRO A O 1
ATOM 529 N N . ILE A 1 74 ? 6.366 -0.612 -14.080 1.00 61.94 74 ILE A N 1
ATOM 530 C CA . ILE A 1 74 ? 6.714 -1.795 -14.883 1.00 61.94 74 ILE A CA 1
ATOM 531 C C . ILE A 1 74 ? 5.704 -1.896 -16.025 1.00 61.94 74 ILE A C 1
ATOM 533 O O . ILE A 1 74 ? 4.940 -2.843 -16.172 1.00 61.94 74 ILE A O 1
ATOM 537 N N . PHE A 1 75 ? 5.695 -0.878 -16.872 1.00 51.47 75 PHE A N 1
ATOM 538 C CA . PHE A 1 75 ? 5.471 -1.096 -18.278 1.00 51.47 75 PHE A CA 1
ATOM 539 C C . PHE A 1 75 ? 6.860 -1.168 -18.888 1.00 51.47 75 PHE A C 1
ATOM 541 O O . PHE A 1 75 ? 7.385 -0.193 -19.420 1.00 51.47 75 PHE A O 1
ATOM 548 N N . LEU A 1 76 ? 7.432 -2.372 -18.864 1.00 49.12 76 LEU A N 1
ATOM 549 C CA . LEU A 1 76 ? 8.282 -2.811 -19.961 1.00 49.12 76 LEU A CA 1
ATOM 550 C C . LEU A 1 76 ? 7.418 -2.826 -21.237 1.00 49.12 76 LEU A C 1
ATOM 552 O O . LEU A 1 76 ? 7.153 -3.878 -21.813 1.00 49.12 76 LEU A O 1
ATOM 556 N N . LEU A 1 77 ? 6.997 -1.650 -21.716 1.00 52.69 77 LEU A N 1
ATOM 557 C CA . LEU A 1 77 ? 6.887 -1.414 -23.143 1.00 52.69 77 LEU A CA 1
ATOM 558 C C . LEU A 1 77 ? 8.328 -1.471 -23.637 1.00 52.69 77 LEU A C 1
ATOM 560 O O . LEU A 1 77 ? 8.997 -0.461 -23.834 1.00 52.69 77 LEU A O 1
ATOM 564 N N . THR A 1 78 ? 8.827 -2.696 -23.772 1.00 49.47 78 THR A N 1
ATOM 565 C CA . THR A 1 78 ? 9.881 -3.000 -24.719 1.00 49.47 78 THR A CA 1
ATOM 566 C C . THR A 1 78 ? 9.323 -2.555 -26.061 1.00 49.47 78 THR A C 1
ATOM 568 O O . THR A 1 78 ? 8.614 -3.291 -26.735 1.00 49.47 78 THR A O 1
ATOM 571 N N . ILE A 1 79 ? 9.550 -1.290 -26.415 1.00 59.59 79 ILE A N 1
ATOM 572 C CA . ILE A 1 79 ? 9.428 -0.855 -27.796 1.00 59.59 79 ILE A CA 1
ATOM 573 C C . ILE A 1 79 ? 10.497 -1.690 -28.499 1.00 59.59 79 ILE A C 1
ATOM 575 O O . ILE A 1 79 ? 11.681 -1.499 -28.199 1.00 59.59 79 ILE A O 1
ATOM 579 N N . PRO A 1 80 ? 10.133 -2.677 -29.338 1.00 54.09 80 PRO A N 1
ATOM 580 C CA . PRO A 1 80 ? 11.146 -3.427 -30.055 1.00 54.09 80 PRO A CA 1
ATOM 581 C C . PRO A 1 80 ? 11.973 -2.414 -30.857 1.00 54.09 80 PRO A C 1
ATOM 583 O O . PRO A 1 80 ? 11.386 -1.488 -31.433 1.00 54.09 80 PRO A O 1
ATOM 586 N N . PRO A 1 81 ? 13.313 -2.528 -30.880 1.00 56.19 81 PRO A N 1
ATOM 587 C CA . PRO A 1 81 ? 14.120 -1.643 -31.703 1.00 56.19 81 PRO A CA 1
ATOM 588 C C . PRO A 1 81 ? 13.593 -1.739 -33.136 1.00 56.19 81 PRO A C 1
ATOM 590 O O . PRO A 1 81 ? 13.413 -2.843 -33.659 1.00 56.19 81 PRO A O 1
ATOM 593 N N . LYS A 1 82 ? 13.277 -0.587 -33.742 1.00 56.94 82 LYS A N 1
ATOM 594 C CA . LYS A 1 82 ? 12.927 -0.536 -35.164 1.00 56.94 82 LYS A CA 1
ATOM 595 C C . LYS A 1 82 ? 14.081 -1.188 -35.928 1.00 56.94 82 LYS A C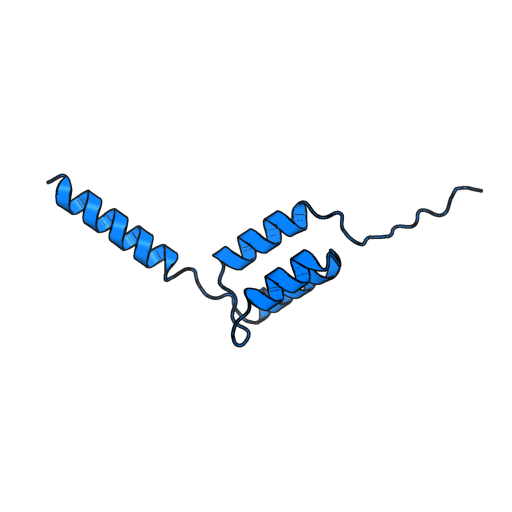 1
ATOM 597 O O . LYS A 1 82 ? 15.212 -0.717 -35.822 1.00 56.94 82 LYS A O 1
ATOM 602 N N . LYS A 1 83 ? 13.784 -2.297 -36.607 1.00 56.97 83 LYS A N 1
ATOM 603 C CA . LYS A 1 83 ? 14.660 -2.851 -37.640 1.00 56.97 83 LYS A CA 1
ATOM 604 C C . LYS A 1 83 ? 14.786 -1.860 -38.788 1.00 56.97 83 LYS A C 1
ATOM 606 O O . LYS A 1 83 ? 13.783 -1.152 -39.045 1.00 56.97 83 LYS A O 1
#

pLDDT: mean 74.68, std 15.6, range [43.72, 92.25]

Secondary structure (DSSP, 8-state):
-HHHHHHHHHHHHHHHHHT-PBPPHHHHHHHHHHHHHH--HHHHHHHHHH-BTTB-BHHHHHHHHHHHHHSPP------PPP-

Sequence (83 aa):
MAALAAGCTALAFAYFQDHSPILQSGEVQVVRGFITRTGDPALIAAYNAAVSDGELSRAEAEGLIERAKAAPPIFLLTIPPKK